Protein AF-A0A9J6H432-F1 (afdb_monomer_lite)

Structure (mmCIF, N/CA/C/O backbone):
data_AF-A0A9J6H432-F1
#
_entry.id   AF-A0A9J6H432-F1
#
loop_
_atom_site.group_PDB
_atom_site.id
_atom_site.type_symbol
_atom_site.label_atom_id
_atom_site.label_alt_id
_atom_site.label_comp_id
_atom_site.label_asym_id
_atom_site.label_entity_id
_atom_site.label_seq_id
_atom_site.pdbx_PDB_ins_code
_atom_site.Cartn_x
_atom_site.Cartn_y
_atom_site.Cartn_z
_atom_site.occupancy
_atom_site.B_iso_or_equiv
_atom_site.auth_seq_id
_atom_site.auth_comp_id
_atom_site.auth_asym_id
_atom_site.auth_atom_id
_atom_site.pdbx_PDB_model_num
ATOM 1 N N . MET A 1 1 ? 17.638 -3.014 11.301 1.00 55.56 1 MET A N 1
ATOM 2 C CA . MET A 1 1 ? 16.245 -2.962 10.791 1.00 55.56 1 MET A CA 1
ATOM 3 C C . MET A 1 1 ? 15.693 -4.377 10.661 1.00 55.56 1 MET A C 1
ATOM 5 O O . MET A 1 1 ? 16.432 -5.247 10.221 1.00 55.56 1 MET A O 1
ATOM 9 N N . ARG A 1 2 ? 14.435 -4.639 11.052 1.00 80.81 2 ARG A N 1
ATOM 10 C CA . ARG A 1 2 ? 13.800 -5.971 10.949 1.00 80.81 2 ARG A CA 1
ATOM 11 C C . ARG A 1 2 ? 12.818 -6.020 9.769 1.00 80.81 2 ARG A C 1
ATOM 13 O O . ARG A 1 2 ? 11.609 -6.010 9.973 1.00 80.81 2 ARG A O 1
ATOM 20 N N . VAL A 1 3 ? 13.340 -6.082 8.541 1.00 78.50 3 VAL A N 1
ATOM 21 C CA . VAL A 1 3 ? 12.532 -6.124 7.298 1.00 78.50 3 VAL A CA 1
ATOM 22 C C . VAL A 1 3 ? 11.534 -7.286 7.313 1.00 78.50 3 VAL A C 1
ATOM 24 O O . VAL A 1 3 ? 10.366 -7.103 6.991 1.00 78.50 3 VAL A O 1
ATOM 27 N N . LYS A 1 4 ? 11.950 -8.456 7.816 1.00 84.12 4 LYS A N 1
ATOM 28 C CA . LYS A 1 4 ? 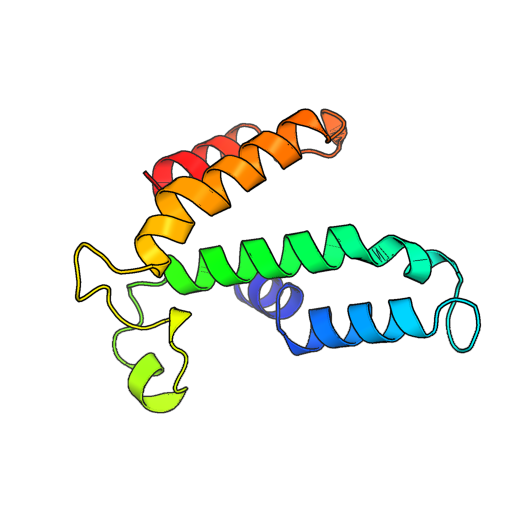11.082 -9.635 7.970 1.00 84.12 4 LYS A CA 1
ATOM 29 C C . LYS A 1 4 ? 9.810 -9.345 8.777 1.00 84.12 4 LYS A C 1
ATOM 31 O O . LYS A 1 4 ? 8.741 -9.817 8.410 1.00 84.12 4 LYS A O 1
ATOM 36 N N . THR A 1 5 ? 9.915 -8.561 9.851 1.00 87.25 5 THR A N 1
ATOM 37 C CA . THR A 1 5 ? 8.756 -8.193 10.676 1.00 87.25 5 THR A CA 1
ATOM 38 C C . THR A 1 5 ? 7.790 -7.299 9.903 1.00 87.25 5 THR A C 1
ATOM 40 O O . THR A 1 5 ? 6.587 -7.520 9.973 1.00 87.25 5 THR A O 1
ATOM 43 N N . ALA A 1 6 ? 8.302 -6.339 9.126 1.00 86.38 6 ALA A N 1
ATOM 44 C CA . ALA A 1 6 ? 7.465 -5.486 8.285 1.00 86.38 6 ALA A CA 1
ATOM 45 C C . ALA A 1 6 ? 6.737 -6.304 7.205 1.00 86.38 6 ALA A C 1
ATOM 47 O O . ALA A 1 6 ? 5.524 -6.193 7.071 1.00 86.38 6 ALA A O 1
ATOM 48 N N . VAL A 1 7 ? 7.442 -7.203 6.510 1.00 85.75 7 VAL A N 1
ATOM 49 C CA . VAL A 1 7 ? 6.837 -8.086 5.494 1.00 85.75 7 VAL A CA 1
ATOM 50 C C . VAL A 1 7 ? 5.722 -8.954 6.089 1.00 85.75 7 VAL A C 1
ATOM 52 O O . VAL A 1 7 ? 4.660 -9.096 5.490 1.00 85.75 7 VAL A O 1
ATOM 55 N N . GLN A 1 8 ? 5.928 -9.510 7.287 1.00 88.94 8 GLN A N 1
ATOM 56 C CA . GLN A 1 8 ? 4.900 -10.297 7.977 1.00 88.94 8 GLN A CA 1
ATOM 57 C C . GLN A 1 8 ? 3.695 -9.447 8.396 1.00 88.94 8 GLN A C 1
ATOM 59 O O . GLN A 1 8 ? 2.554 -9.900 8.274 1.00 88.94 8 GLN A O 1
ATOM 64 N N . LEU A 1 9 ? 3.933 -8.214 8.852 1.00 92.19 9 LEU A N 1
ATOM 65 C CA . LEU A 1 9 ? 2.870 -7.287 9.224 1.00 92.19 9 LEU A CA 1
ATOM 66 C C . LEU A 1 9 ? 1.960 -7.002 8.024 1.00 92.19 9 LEU A C 1
ATOM 68 O O . LEU A 1 9 ? 0.754 -7.175 8.136 1.00 92.19 9 LEU A O 1
ATOM 72 N N . PHE A 1 10 ? 2.534 -6.677 6.866 1.00 92.50 10 PHE A N 1
ATOM 73 C CA . PHE A 1 10 ? 1.798 -6.369 5.633 1.00 92.50 10 PHE A CA 1
ATOM 74 C C . PHE A 1 10 ? 1.321 -7.603 4.848 1.00 92.50 10 PHE A C 1
ATOM 76 O O . PHE A 1 10 ? 0.881 -7.479 3.708 1.00 92.50 10 PHE A O 1
ATOM 83 N N . SER A 1 11 ? 1.411 -8.807 5.417 1.00 91.88 11 SER A N 1
ATOM 84 C CA . SER A 1 11 ? 1.111 -10.042 4.689 1.00 91.88 11 SER A CA 1
ATOM 85 C C . SER A 1 11 ? -0.395 -10.244 4.420 1.00 91.88 11 SER A C 1
ATOM 87 O O . SER A 1 11 ? -1.233 -9.759 5.188 1.00 91.88 11 SER A O 1
ATOM 89 N N . PRO A 1 12 ? -0.767 -11.001 3.364 1.00 93.25 12 PRO A N 1
ATOM 90 C CA . PRO A 1 12 ? -2.168 -11.293 3.053 1.00 93.25 12 PRO A CA 1
ATOM 91 C C . PRO A 1 12 ? -2.958 -11.944 4.199 1.00 93.25 12 PRO A C 1
ATOM 93 O O . PRO A 1 12 ? -4.096 -11.538 4.420 1.00 93.25 12 PRO A O 1
ATOM 96 N N . PRO A 1 13 ? -2.402 -12.896 4.981 1.00 95.88 13 PRO A N 1
ATOM 97 C CA . PRO A 1 13 ? -3.111 -13.438 6.139 1.00 95.88 13 PRO A CA 1
ATOM 98 C C . PRO A 1 13 ? -3.470 -12.370 7.178 1.00 95.88 13 PRO A C 1
ATOM 100 O O . PRO A 1 13 ? -4.574 -12.395 7.718 1.00 95.88 13 PRO A O 1
ATOM 103 N N . THR A 1 14 ? -2.577 -11.407 7.431 1.00 94.88 14 THR A N 1
ATOM 104 C CA . THR A 1 14 ? -2.837 -10.318 8.382 1.00 94.88 14 THR A CA 1
ATOM 105 C C . THR A 1 14 ? -3.954 -9.406 7.882 1.00 94.88 14 THR A C 1
ATOM 107 O O . THR A 1 14 ? -4.893 -9.122 8.625 1.00 94.88 14 THR A O 1
ATOM 110 N N . THR A 1 15 ? -3.897 -8.967 6.620 1.00 95.81 15 THR A N 1
ATOM 111 C CA . THR A 1 15 ? -4.932 -8.086 6.054 1.00 95.81 15 THR A CA 1
ATOM 112 C C . THR A 1 15 ? -6.280 -8.797 5.931 1.00 95.81 15 THR A C 1
ATOM 114 O O . THR A 1 15 ? -7.307 -8.198 6.246 1.00 95.81 15 THR A O 1
ATOM 117 N N . ALA A 1 16 ? -6.294 -10.088 5.584 1.00 96.06 16 ALA A N 1
ATOM 118 C CA . ALA A 1 16 ? -7.504 -10.909 5.561 1.00 96.06 16 ALA A CA 1
ATOM 119 C C . ALA A 1 16 ? -8.126 -11.072 6.956 1.00 96.06 16 ALA A C 1
ATOM 121 O O . ALA A 1 16 ? -9.340 -10.937 7.104 1.00 96.06 16 ALA A O 1
ATOM 122 N N . ALA A 1 17 ? -7.310 -11.304 7.989 1.00 96.31 17 ALA A N 1
ATOM 123 C CA . ALA A 1 17 ? -7.790 -11.390 9.365 1.00 96.31 17 ALA A CA 1
ATOM 124 C C . ALA A 1 17 ? -8.418 -10.066 9.829 1.00 96.31 17 ALA A C 1
ATOM 126 O O . ALA A 1 17 ? -9.516 -10.070 10.379 1.00 96.31 17 ALA A O 1
ATOM 127 N N . LEU A 1 18 ? -7.774 -8.926 9.556 1.00 96.19 18 LEU A N 1
ATOM 128 C CA . LEU A 1 18 ? -8.323 -7.605 9.889 1.00 96.19 18 LEU A CA 1
ATOM 129 C C . LEU A 1 18 ? -9.624 -7.317 9.128 1.00 96.19 18 LEU A C 1
ATOM 131 O O . LEU A 1 18 ? -10.580 -6.812 9.715 1.00 96.19 18 LEU A O 1
ATOM 135 N N . GLN A 1 19 ? -9.694 -7.686 7.848 1.00 96.38 19 GLN A N 1
ATOM 136 C CA . GLN A 1 19 ? -10.907 -7.549 7.045 1.00 96.38 19 GLN A CA 1
ATOM 137 C C . GLN A 1 19 ? -12.051 -8.427 7.579 1.00 96.38 19 GLN A C 1
ATOM 139 O O . GLN A 1 19 ? -13.200 -7.985 7.625 1.00 96.38 19 GLN A O 1
ATOM 144 N N . TYR A 1 20 ? -11.747 -9.647 8.026 1.00 96.44 20 TYR A N 1
ATOM 145 C CA . TYR A 1 20 ? -12.720 -10.509 8.692 1.00 96.44 20 TYR A CA 1
ATOM 146 C C . TYR A 1 20 ? -13.209 -9.880 10.001 1.00 96.44 20 TYR A C 1
ATOM 148 O O . TYR A 1 20 ? -14.415 -9.754 10.200 1.00 96.44 20 TYR A O 1
ATOM 156 N N . LEU A 1 21 ? -12.303 -9.400 10.858 1.00 96.38 21 LEU A N 1
ATOM 157 C CA . LEU A 1 21 ? -12.671 -8.737 12.113 1.00 96.38 21 LEU A CA 1
ATOM 158 C C . LEU A 1 21 ? -13.522 -7.483 11.879 1.00 96.38 21 LEU A C 1
ATOM 160 O O . LEU A 1 21 ? -14.491 -7.269 12.597 1.00 96.38 21 LEU A O 1
ATOM 164 N N . LYS A 1 22 ? -13.253 -6.706 10.823 1.00 96.31 22 LYS A N 1
ATOM 165 C CA . LYS A 1 22 ? -14.132 -5.602 10.404 1.00 96.31 22 LYS A CA 1
ATOM 166 C C . LYS A 1 22 ? -15.570 -6.070 10.175 1.00 96.31 22 LYS A C 1
ATOM 168 O O . LYS A 1 22 ? -16.502 -5.422 10.635 1.00 96.31 22 LYS A O 1
ATOM 173 N N . SER A 1 23 ? -15.747 -7.195 9.477 1.00 95.19 23 SER A N 1
ATOM 174 C CA . SER A 1 23 ? -17.074 -7.762 9.187 1.00 95.19 23 SER A CA 1
ATOM 175 C C . SER A 1 23 ? -17.788 -8.318 10.424 1.00 95.19 23 SER A C 1
ATOM 177 O O . SER A 1 23 ? -19.007 -8.445 10.418 1.00 95.19 23 SER A O 1
ATOM 179 N N . GLN A 1 24 ? -17.033 -8.641 11.476 1.00 96.19 24 GLN A N 1
ATOM 180 C CA . GLN A 1 24 ? -17.544 -9.206 12.725 1.00 96.19 24 GLN A CA 1
ATOM 181 C C . GLN A 1 24 ? -17.581 -8.197 13.883 1.00 96.19 24 GLN A C 1
ATOM 183 O O . GLN A 1 24 ? -17.859 -8.578 15.026 1.00 96.19 24 GLN A O 1
ATOM 188 N N . ALA A 1 25 ? -17.295 -6.922 13.613 1.00 96.25 25 ALA A N 1
ATOM 189 C CA . ALA A 1 25 ? -17.257 -5.876 14.624 1.00 96.25 25 ALA A CA 1
ATOM 190 C C . ALA A 1 25 ? -18.633 -5.716 15.286 1.00 96.25 25 ALA A C 1
ATOM 192 O O . ALA A 1 25 ? -19.640 -5.513 14.613 1.00 96.25 25 ALA A O 1
ATOM 193 N N . GLY A 1 26 ? -18.679 -5.833 16.615 1.00 92.94 26 GLY A N 1
ATOM 194 C CA . GLY A 1 26 ? -19.925 -5.830 17.387 1.00 92.94 26 GLY A CA 1
ATOM 195 C C . GLY A 1 26 ? -20.647 -7.182 17.456 1.00 92.94 26 GLY A C 1
ATOM 196 O O . GLY A 1 26 ? -21.619 -7.299 18.196 1.00 92.94 26 GLY A O 1
ATOM 197 N N . HIS A 1 27 ? -20.168 -8.207 16.741 1.00 93.19 27 HIS A N 1
ATOM 198 C CA . HIS A 1 27 ? -20.678 -9.578 16.823 1.00 93.19 27 HIS A CA 1
ATOM 199 C C . HIS A 1 27 ? -19.741 -10.476 17.630 1.00 93.19 27 HIS A C 1
ATOM 201 O O . HIS A 1 27 ? -20.093 -10.928 18.717 1.00 93.19 27 HIS A O 1
ATOM 207 N N . THR A 1 28 ? -18.539 -10.729 17.104 1.00 91.81 28 THR A N 1
ATOM 208 C CA . THR A 1 28 ? -17.551 -11.629 17.727 1.00 91.81 28 THR A CA 1
ATOM 209 C C . THR A 1 28 ? -16.277 -10.909 18.153 1.00 91.81 28 THR A C 1
ATOM 211 O O . THR A 1 28 ? -15.399 -11.518 18.759 1.00 91.81 28 THR A O 1
ATOM 214 N N . CYS A 1 29 ? -16.144 -9.625 17.828 1.00 93.25 29 CYS A N 1
ATOM 215 C CA . CYS A 1 29 ? -15.033 -8.786 18.255 1.00 93.25 29 CYS A CA 1
ATOM 216 C C . CYS A 1 29 ? -15.505 -7.367 18.578 1.00 93.25 29 CYS A C 1
ATOM 218 O O . CYS A 1 29 ? -16.643 -6.988 18.292 1.00 93.25 29 CYS A O 1
ATOM 220 N N . GLY A 1 30 ? -14.620 -6.588 19.196 1.00 93.88 30 GLY A N 1
ATOM 221 C CA . GLY A 1 30 ? -14.913 -5.220 19.604 1.00 93.88 30 GLY A CA 1
ATOM 222 C C . GLY A 1 30 ? -15.277 -4.302 18.433 1.00 93.88 30 GLY A C 1
ATOM 223 O O . GLY A 1 30 ? -14.923 -4.552 17.274 1.00 93.88 30 GLY A O 1
ATOM 224 N N . LEU A 1 31 ? -16.020 -3.237 18.742 1.00 94.56 31 LEU A N 1
ATOM 225 C CA . LEU A 1 31 ? -16.469 -2.243 17.763 1.00 94.56 31 LEU A CA 1
ATOM 226 C C . LEU A 1 31 ? -15.302 -1.443 17.166 1.00 94.56 31 LEU A C 1
ATOM 228 O O . LEU A 1 31 ? -15.457 -0.844 16.105 1.00 94.56 31 LEU A O 1
ATOM 232 N N . GLU A 1 32 ? -14.124 -1.462 17.796 1.00 92.12 32 GLU A N 1
ATOM 233 C CA . GLU A 1 32 ? -12.929 -0.772 17.305 1.00 92.12 32 GLU A CA 1
ATOM 234 C C . GLU A 1 32 ? -12.504 -1.285 15.920 1.00 92.12 32 GLU A C 1
ATOM 236 O O . GLU A 1 32 ? -11.982 -0.523 15.104 1.00 92.12 32 GLU A O 1
ATOM 241 N N . PHE A 1 33 ? -12.786 -2.557 15.611 1.00 94.12 33 PHE A N 1
ATOM 242 C CA . PHE A 1 33 ? -12.478 -3.150 14.309 1.00 94.12 33 PHE A CA 1
ATOM 243 C C . PHE A 1 33 ? -13.361 -2.631 13.168 1.00 94.12 33 PHE A C 1
ATOM 245 O O . PHE A 1 33 ? -12.970 -2.768 12.009 1.00 94.12 33 PHE A O 1
ATOM 252 N N . ALA A 1 34 ? -14.497 -1.980 13.447 1.00 93.75 34 ALA A N 1
ATOM 253 C CA . ALA A 1 34 ? -15.366 -1.428 12.401 1.00 93.75 34 ALA A CA 1
ATOM 254 C C . ALA A 1 34 ? -14.626 -0.408 11.509 1.00 93.75 34 ALA A C 1
ATOM 256 O O . ALA A 1 34 ? -14.875 -0.319 10.304 1.00 93.75 34 ALA A O 1
ATOM 257 N N . ASN A 1 35 ? -13.650 0.300 12.087 1.00 93.19 35 ASN A N 1
ATOM 258 C CA . ASN A 1 35 ? -12.902 1.373 11.435 1.00 93.19 35 ASN A CA 1
ATOM 259 C C . ASN A 1 35 ? -11.536 0.939 10.883 1.00 93.19 35 ASN A C 1
ATOM 261 O O . ASN A 1 35 ? -10.755 1.783 10.459 1.00 93.19 35 ASN A O 1
ATOM 265 N N . VAL A 1 36 ? -11.223 -0.361 10.842 1.00 95.12 36 VAL A N 1
ATOM 266 C CA . VAL A 1 36 ? -9.908 -0.847 10.373 1.00 95.12 36 VAL A CA 1
ATOM 267 C C . VAL A 1 36 ? -9.733 -0.787 8.846 1.00 95.12 36 VAL A C 1
ATOM 269 O O . VAL A 1 36 ? -8.649 -1.050 8.336 1.00 95.12 36 VAL A O 1
ATOM 272 N N . GLY A 1 37 ? -10.786 -0.434 8.100 1.00 94.69 37 GLY A N 1
ATOM 273 C CA . GLY A 1 37 ? -10.788 -0.405 6.631 1.00 94.69 37 GLY A CA 1
ATOM 274 C C . GLY A 1 37 ? -9.619 0.374 6.010 1.00 94.69 37 GLY A C 1
ATOM 275 O O . GLY A 1 37 ? -8.865 -0.229 5.250 1.00 94.69 37 GLY A O 1
ATOM 276 N N . PRO A 1 38 ? -9.416 1.656 6.367 1.00 93.25 38 PRO A N 1
ATOM 277 C CA . PRO A 1 38 ? -8.298 2.447 5.847 1.00 93.25 38 PRO A CA 1
ATOM 278 C C . PRO A 1 38 ? -6.924 1.836 6.160 1.00 93.25 38 PRO A C 1
ATOM 280 O O . PRO A 1 38 ? -6.016 1.883 5.336 1.00 93.25 38 PRO A O 1
ATOM 283 N N . THR A 1 39 ? -6.770 1.198 7.327 1.00 94.25 39 THR A N 1
ATOM 284 C CA . THR A 1 39 ? -5.535 0.487 7.687 1.00 94.25 39 THR A CA 1
ATOM 285 C C . THR A 1 39 ? -5.297 -0.708 6.771 1.00 94.25 39 THR A C 1
ATOM 287 O O . THR A 1 39 ? -4.181 -0.902 6.299 1.00 94.25 39 THR A O 1
ATOM 290 N N . VAL A 1 40 ? -6.335 -1.504 6.496 1.00 96.12 40 VAL A N 1
ATOM 291 C CA . VAL A 1 40 ? -6.243 -2.651 5.578 1.00 96.12 40 VAL A CA 1
ATOM 292 C C . VAL A 1 40 ? -5.853 -2.188 4.176 1.00 96.12 40 VAL A C 1
ATOM 294 O O . VAL A 1 40 ? -4.957 -2.780 3.5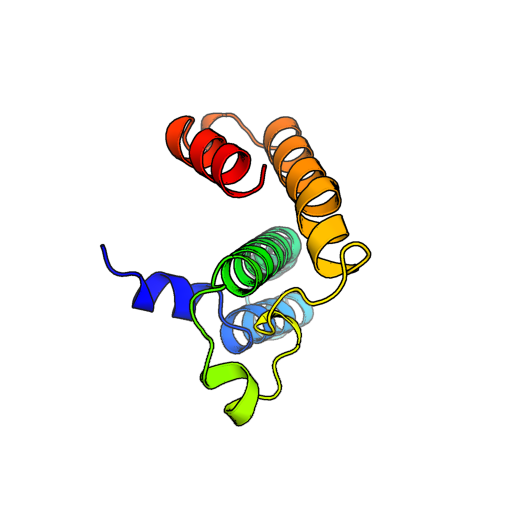77 1.00 96.12 40 VAL A O 1
ATOM 297 N N . GLU A 1 41 ? -6.468 -1.114 3.685 1.00 95.75 41 GLU A N 1
ATOM 298 C CA . GLU A 1 41 ? -6.149 -0.527 2.383 1.00 95.75 41 GLU A CA 1
ATOM 299 C C . GLU A 1 41 ? -4.692 -0.056 2.317 1.00 95.75 41 GLU A C 1
ATOM 301 O O . GLU A 1 41 ? -3.952 -0.479 1.429 1.00 95.75 41 GLU A O 1
ATOM 306 N N . PHE A 1 42 ? -4.235 0.721 3.305 1.00 95.44 42 PHE A N 1
ATOM 307 C CA . PHE A 1 42 ? -2.833 1.139 3.401 1.00 95.44 42 PHE A CA 1
ATOM 308 C C . PHE A 1 42 ? -1.883 -0.060 3.375 1.00 95.44 42 PHE A C 1
ATOM 310 O O . PHE A 1 42 ? -0.895 -0.071 2.639 1.00 95.44 42 PHE A O 1
ATOM 317 N N . MET A 1 43 ? -2.197 -1.108 4.140 1.00 96.06 43 MET A N 1
ATOM 318 C CA . MET A 1 43 ? -1.372 -2.308 4.187 1.00 96.06 43 MET A CA 1
ATOM 319 C C . MET A 1 43 ? -1.298 -3.026 2.835 1.00 96.06 43 MET A C 1
ATOM 321 O O . MET A 1 43 ? -0.231 -3.510 2.461 1.00 96.06 43 MET A O 1
ATOM 325 N N . GLN A 1 44 ? -2.408 -3.088 2.099 1.00 95.44 44 GLN A N 1
ATOM 326 C CA . GLN A 1 44 ? -2.468 -3.703 0.774 1.00 95.44 44 GLN A CA 1
ATOM 327 C C . GLN A 1 44 ? -1.700 -2.885 -0.271 1.00 95.44 44 GLN A C 1
ATOM 329 O O . GLN A 1 44 ? -0.915 -3.466 -1.022 1.00 95.44 44 GLN A O 1
ATOM 334 N N . ILE A 1 45 ? -1.864 -1.557 -0.282 1.00 95.81 45 ILE A N 1
ATOM 335 C CA . ILE A 1 45 ? -1.141 -0.660 -1.194 1.00 95.81 45 ILE A CA 1
ATOM 336 C C . ILE A 1 45 ? 0.370 -0.751 -0.958 1.00 95.81 45 ILE A C 1
ATOM 338 O O . ILE A 1 45 ? 1.127 -0.972 -1.903 1.00 95.81 45 ILE A O 1
ATOM 342 N N . MET A 1 46 ? 0.814 -0.660 0.299 1.00 94.62 46 MET A N 1
ATOM 343 C CA . MET A 1 46 ? 2.238 -0.743 0.636 1.00 94.62 46 MET A CA 1
ATOM 344 C C . MET A 1 46 ? 2.833 -2.118 0.328 1.00 94.62 46 MET A C 1
ATOM 346 O O . MET A 1 46 ? 3.967 -2.199 -0.144 1.00 94.62 46 MET A O 1
ATOM 350 N N . ARG A 1 47 ? 2.078 -3.205 0.553 1.00 92.75 47 ARG A N 1
ATOM 351 C CA . ARG A 1 47 ? 2.501 -4.557 0.164 1.00 92.75 47 ARG A CA 1
ATOM 352 C C . ARG A 1 47 ? 2.700 -4.653 -1.347 1.00 92.75 47 ARG A C 1
ATOM 354 O O . ARG A 1 47 ? 3.733 -5.162 -1.772 1.00 92.75 47 ARG A O 1
ATOM 361 N N . LYS A 1 48 ? 1.724 -4.191 -2.135 1.00 92.62 48 LYS A N 1
ATOM 362 C CA . LYS A 1 48 ? 1.791 -4.230 -3.600 1.00 92.62 48 LYS A CA 1
ATOM 363 C C . LYS A 1 48 ? 2.980 -3.424 -4.110 1.00 92.62 48 LYS A C 1
ATOM 365 O O . LYS A 1 48 ? 3.764 -3.943 -4.894 1.00 92.62 48 LYS A O 1
ATOM 370 N N . TRP A 1 49 ? 3.167 -2.205 -3.603 1.00 93.50 49 TRP A N 1
ATOM 371 C CA . TRP A 1 49 ? 4.345 -1.395 -3.916 1.00 93.50 49 TRP A CA 1
ATOM 372 C C . TRP A 1 49 ? 5.645 -2.147 -3.605 1.00 93.50 49 TRP A C 1
ATOM 374 O O . TRP A 1 49 ? 6.499 -2.273 -4.474 1.00 93.50 49 TRP A O 1
ATOM 384 N N . PHE A 1 50 ? 5.767 -2.734 -2.410 1.00 89.88 50 PHE A N 1
ATOM 385 C CA . PHE A 1 50 ? 6.961 -3.492 -2.030 1.00 89.88 50 PHE A CA 1
ATOM 386 C C . PHE A 1 50 ? 7.219 -4.691 -2.956 1.00 89.88 50 PHE A C 1
ATOM 388 O O . PHE A 1 50 ? 8.361 -4.926 -3.338 1.00 89.88 50 PHE A O 1
ATOM 395 N N . ALA A 1 51 ? 6.172 -5.427 -3.342 1.00 87.56 51 ALA A N 1
ATOM 396 C CA . ALA A 1 51 ? 6.283 -6.571 -4.246 1.00 87.56 51 ALA A CA 1
ATOM 397 C C . ALA A 1 51 ? 6.708 -6.164 -5.667 1.00 87.56 51 ALA A C 1
ATOM 399 O O . ALA A 1 51 ? 7.549 -6.833 -6.258 1.00 87.56 51 ALA A O 1
ATOM 400 N N . LEU A 1 52 ? 6.167 -5.059 -6.192 1.00 89.38 52 LEU A N 1
ATOM 401 C CA . LEU A 1 52 ? 6.527 -4.536 -7.514 1.00 89.38 52 LEU A CA 1
ATOM 402 C C . LEU A 1 52 ? 7.948 -3.953 -7.550 1.00 89.38 52 LEU A C 1
ATOM 404 O O . LEU A 1 52 ? 8.634 -4.062 -8.564 1.00 89.38 52 LEU A O 1
ATOM 408 N N . MET A 1 53 ? 8.392 -3.341 -6.448 1.00 86.94 53 MET A N 1
ATOM 409 C CA . MET A 1 53 ? 9.735 -2.766 -6.324 1.00 86.94 53 MET A CA 1
ATOM 410 C C . MET A 1 53 ? 10.825 -3.819 -6.077 1.00 86.94 53 MET A C 1
ATOM 412 O O . MET A 1 53 ? 12.001 -3.547 -6.326 1.00 86.94 53 MET A O 1
ATOM 416 N N . ASP A 1 54 ? 10.470 -5.027 -5.624 1.00 80.56 54 ASP A N 1
ATOM 417 C CA . ASP A 1 54 ? 11.409 -6.142 -5.441 1.00 80.56 54 ASP A CA 1
ATOM 418 C C . ASP A 1 54 ? 11.756 -6.840 -6.773 1.00 80.56 54 ASP A C 1
ATOM 420 O O . ASP A 1 54 ? 11.577 -8.042 -6.970 1.00 80.56 54 ASP A O 1
ATOM 424 N N . VAL A 1 55 ? 12.312 -6.068 -7.711 1.00 67.81 55 VAL A N 1
ATOM 425 C CA . VAL A 1 55 ? 12.757 -6.540 -9.036 1.00 67.81 55 VAL A CA 1
ATOM 426 C C . VAL A 1 55 ? 13.976 -7.470 -8.978 1.00 67.81 55 VAL A C 1
ATOM 428 O O . VAL A 1 55 ? 14.346 -8.078 -9.984 1.00 67.81 55 VAL A O 1
ATOM 431 N N . SER A 1 56 ? 14.607 -7.591 -7.803 1.00 59.38 56 SER A N 1
ATOM 432 C CA . SER A 1 56 ? 15.762 -8.463 -7.557 1.00 59.38 56 SER A CA 1
ATOM 433 C C . SER A 1 56 ? 15.392 -9.949 -7.536 1.00 59.38 56 SER A C 1
ATOM 435 O O . SER A 1 56 ? 16.255 -10.827 -7.622 1.00 59.38 56 SER A O 1
ATOM 437 N N . ASN A 1 57 ? 14.094 -10.235 -7.470 1.00 61.41 57 ASN A N 1
ATOM 438 C CA . ASN A 1 57 ? 13.564 -11.557 -7.245 1.00 61.41 57 ASN A CA 1
ATOM 439 C C . ASN A 1 57 ? 13.364 -12.375 -8.532 1.00 61.41 57 ASN A C 1
ATOM 441 O O . ASN A 1 57 ? 12.261 -12.787 -8.892 1.00 61.41 57 ASN A O 1
ATOM 445 N N . THR A 1 58 ? 14.465 -12.635 -9.234 1.00 56.50 58 THR A N 1
ATOM 446 C CA . THR A 1 58 ? 14.475 -13.322 -10.539 1.00 56.50 58 THR A CA 1
ATOM 447 C C . THR A 1 58 ? 14.035 -14.791 -10.471 1.00 56.50 58 THR A C 1
ATOM 449 O O . THR A 1 58 ? 13.600 -15.357 -11.472 1.00 56.50 58 THR A O 1
ATOM 452 N N . ALA A 1 59 ? 14.132 -15.431 -9.300 1.00 54.78 59 ALA A N 1
ATOM 453 C CA . ALA A 1 59 ? 13.897 -16.868 -9.141 1.00 54.78 59 ALA A CA 1
ATOM 454 C C . ALA A 1 59 ? 12.539 -17.222 -8.507 1.00 54.78 59 ALA A C 1
ATOM 456 O O . ALA A 1 59 ? 12.034 -18.326 -8.723 1.00 54.78 59 ALA A O 1
ATOM 457 N N . GLN A 1 60 ? 11.927 -16.335 -7.716 1.00 55.22 60 GLN A N 1
ATOM 458 C CA . GLN A 1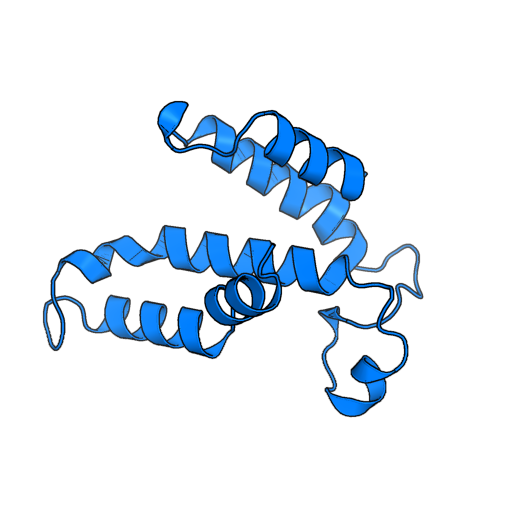 60 ? 10.759 -16.697 -6.903 1.00 55.22 60 GLN A CA 1
ATOM 459 C C . GLN A 1 60 ? 9.435 -16.584 -7.677 1.00 55.22 60 GLN A C 1
ATOM 461 O O . GLN A 1 60 ? 8.533 -17.374 -7.404 1.00 55.22 60 GLN A O 1
ATOM 466 N N . TYR A 1 61 ? 9.323 -15.751 -8.723 1.00 54.78 61 TYR A N 1
ATOM 467 C CA . TYR A 1 61 ? 8.164 -15.791 -9.639 1.00 54.78 61 TYR A CA 1
ATOM 468 C C . TYR A 1 61 ? 7.914 -17.212 -10.188 1.00 54.78 61 TYR A C 1
ATOM 470 O O . TYR A 1 61 ? 6.773 -17.677 -10.198 1.00 54.78 61 TYR A O 1
ATOM 478 N N . HIS A 1 62 ? 8.982 -17.944 -10.538 1.00 53.88 62 HIS A N 1
ATOM 479 C CA . HIS A 1 62 ? 8.889 -19.328 -11.020 1.00 53.88 62 HIS A CA 1
ATOM 480 C C . HIS A 1 62 ? 8.295 -20.305 -9.991 1.00 53.88 62 HIS A C 1
ATOM 482 O O . HIS A 1 62 ? 7.747 -21.332 -10.381 1.00 53.88 62 HIS A O 1
ATOM 488 N N . HIS A 1 63 ? 8.392 -19.996 -8.695 1.00 58.69 63 HIS A N 1
ATOM 489 C CA . HIS A 1 63 ? 7.976 -20.884 -7.606 1.00 58.69 63 HIS A CA 1
ATOM 490 C C . HIS A 1 63 ? 6.637 -20.481 -6.971 1.00 58.69 63 HIS A C 1
ATOM 492 O O . HIS A 1 63 ? 5.912 -21.346 -6.487 1.00 58.69 63 HIS A O 1
ATOM 498 N N . THR A 1 64 ? 6.303 -19.187 -6.959 1.00 62.16 64 THR A N 1
ATOM 499 C CA . THR A 1 64 ? 5.134 -18.651 -6.232 1.00 62.16 64 THR A CA 1
ATOM 500 C C . THR A 1 64 ? 3.972 -18.210 -7.122 1.00 62.16 64 THR A C 1
ATOM 502 O O . THR A 1 64 ? 2.915 -17.898 -6.583 1.00 62.16 64 THR A O 1
ATOM 505 N N . ASN A 1 65 ? 4.131 -18.213 -8.456 1.00 66.19 65 ASN A N 1
ATOM 506 C CA . ASN A 1 65 ? 3.117 -17.755 -9.422 1.00 66.19 65 ASN A CA 1
ATOM 507 C C . ASN A 1 65 ? 2.496 -16.392 -9.041 1.00 66.19 65 ASN A C 1
ATOM 509 O O . ASN A 1 65 ? 1.297 -16.174 -9.206 1.00 66.19 65 ASN A O 1
ATOM 513 N N . ASP A 1 66 ? 3.311 -15.495 -8.479 1.00 72.12 66 ASP A N 1
ATOM 514 C CA . ASP A 1 66 ? 2.887 -14.161 -8.064 1.00 72.12 66 ASP A CA 1
ATOM 515 C C . ASP A 1 66 ? 3.143 -13.173 -9.215 1.00 72.12 66 ASP A C 1
ATOM 517 O O . ASP A 1 66 ? 4.310 -12.871 -9.504 1.00 72.12 66 ASP A O 1
ATOM 521 N N . PRO A 1 67 ? 2.093 -12.678 -9.898 1.00 76.06 67 PRO A N 1
ATOM 522 C CA . PRO A 1 67 ? 2.244 -11.776 -11.033 1.00 76.06 67 PRO A CA 1
ATOM 523 C C . PRO A 1 67 ? 2.842 -10.420 -10.639 1.00 76.06 67 PRO A C 1
ATOM 525 O O . PRO A 1 67 ? 3.420 -9.757 -11.495 1.00 76.06 67 PRO A O 1
ATOM 528 N N . GLU A 1 68 ? 2.760 -10.004 -9.371 1.00 78.81 68 GLU A N 1
ATOM 529 C CA . GLU A 1 68 ? 3.356 -8.743 -8.911 1.00 78.81 68 GLU A CA 1
ATOM 530 C C . GLU A 1 68 ? 4.892 -8.840 -8.898 1.00 78.81 68 GLU A C 1
ATOM 532 O O . GLU A 1 68 ? 5.574 -7.902 -9.286 1.00 78.81 68 GLU A O 1
ATOM 537 N N . SER A 1 69 ? 5.446 -10.017 -8.598 1.00 73.19 69 SER A N 1
ATOM 538 C CA . SER A 1 69 ? 6.901 -10.246 -8.518 1.00 73.19 69 SER A CA 1
ATOM 539 C C . SER A 1 69 ? 7.613 -10.472 -9.863 1.00 73.19 69 SER A C 1
ATOM 541 O O . SER A 1 69 ? 8.833 -10.627 -9.912 1.00 73.19 69 SER A O 1
ATOM 543 N N . ARG A 1 70 ? 6.871 -10.555 -10.975 1.00 76.00 70 ARG A N 1
ATOM 544 C CA . ARG A 1 70 ? 7.444 -10.845 -12.299 1.00 76.00 70 ARG A CA 1
ATOM 545 C C . ARG A 1 70 ? 8.244 -9.646 -12.824 1.00 76.00 70 ARG A C 1
ATOM 547 O O . ARG A 1 70 ? 7.855 -8.501 -12.624 1.00 76.00 70 ARG A O 1
ATOM 554 N N . HIS A 1 71 ? 9.290 -9.884 -13.611 1.00 78.19 71 HIS A N 1
ATOM 555 C CA . HIS A 1 71 ? 9.957 -8.806 -14.347 1.00 78.19 71 HIS A CA 1
ATOM 556 C C . HIS A 1 71 ? 8.992 -8.002 -15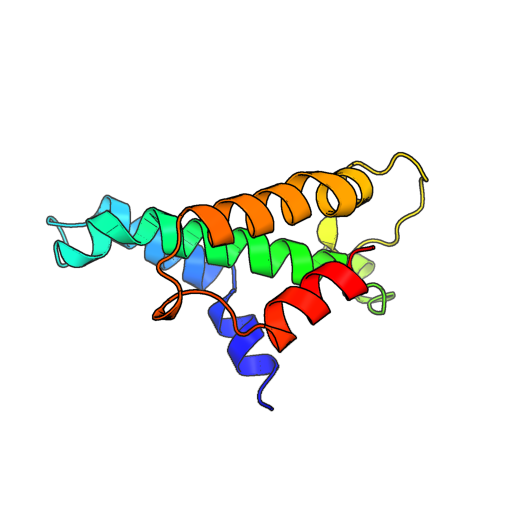.227 1.00 78.19 71 HIS A C 1
ATOM 558 O O . HIS A 1 71 ? 8.068 -8.558 -15.830 1.00 78.19 71 HIS A O 1
ATOM 564 N N . PHE A 1 72 ? 9.232 -6.697 -15.322 1.00 83.75 72 PHE A N 1
ATOM 565 C CA . PHE A 1 72 ? 8.609 -5.854 -16.334 1.00 83.75 72 PHE A CA 1
ATOM 566 C C . PHE A 1 72 ? 9.205 -6.227 -17.690 1.00 83.75 72 PHE A C 1
ATOM 568 O O . PHE A 1 72 ? 10.400 -6.059 -17.927 1.00 83.75 72 PHE A O 1
ATOM 575 N N . THR A 1 73 ? 8.386 -6.815 -18.555 1.00 82.00 73 THR A N 1
ATOM 576 C CA . THR A 1 73 ? 8.806 -7.251 -19.898 1.00 82.00 73 THR A CA 1
ATOM 577 C C . THR A 1 73 ? 8.186 -6.408 -21.004 1.00 82.00 73 THR A C 1
ATOM 579 O O . THR A 1 73 ? 8.530 -6.591 -22.166 1.00 82.00 73 THR A O 1
ATOM 582 N N . ASP A 1 74 ? 7.253 -5.528 -20.648 1.00 84.06 74 ASP A N 1
ATOM 583 C CA . ASP A 1 74 ? 6.472 -4.706 -21.563 1.00 84.06 74 ASP A CA 1
ATOM 584 C C . ASP A 1 74 ? 6.506 -3.249 -21.065 1.00 84.06 74 ASP A C 1
ATOM 586 O O . ASP A 1 74 ? 6.227 -3.019 -19.886 1.00 84.06 74 ASP A O 1
ATOM 590 N N . PRO A 1 75 ? 6.856 -2.259 -21.906 1.00 83.06 75 PRO A N 1
ATOM 591 C CA . PRO A 1 75 ? 6.744 -0.846 -21.539 1.00 83.06 75 PRO A CA 1
ATOM 592 C C . PRO A 1 75 ? 5.304 -0.395 -21.238 1.00 83.06 75 PRO A C 1
ATOM 594 O O . PRO A 1 75 ? 5.121 0.652 -20.626 1.00 83.06 75 PRO A O 1
ATOM 597 N N . TYR A 1 76 ? 4.290 -1.164 -21.641 1.00 87.06 76 TYR A N 1
ATOM 598 C CA . TYR A 1 76 ? 2.875 -0.906 -21.358 1.00 87.06 76 TYR A CA 1
ATOM 599 C C . TYR A 1 76 ? 2.317 -1.784 -20.228 1.00 87.06 76 TYR A C 1
ATOM 601 O O . TYR A 1 76 ? 1.105 -1.966 -20.121 1.00 87.06 76 TYR A O 1
ATOM 609 N N . ASP A 1 77 ? 3.185 -2.355 -19.389 1.00 88.25 77 ASP A N 1
ATOM 610 C CA . ASP A 1 77 ? 2.768 -3.177 -18.256 1.00 88.25 77 ASP A CA 1
ATOM 611 C C . ASP A 1 77 ? 1.909 -2.359 -17.276 1.00 88.25 77 ASP A C 1
ATOM 613 O O . ASP A 1 77 ? 2.353 -1.357 -16.713 1.00 88.25 77 ASP A O 1
ATOM 617 N N . GLU A 1 78 ? 0.678 -2.808 -17.023 1.00 90.38 78 GLU A N 1
ATOM 618 C CA . GLU A 1 78 ? -0.260 -2.138 -16.111 1.00 90.38 78 GLU A CA 1
ATOM 619 C C . GLU A 1 78 ? 0.321 -1.944 -14.703 1.00 90.38 78 GLU A C 1
ATOM 621 O O . GLU A 1 78 ? -0.063 -1.020 -13.984 1.00 90.38 78 GLU A O 1
ATOM 626 N N . ARG A 1 79 ? 1.266 -2.798 -14.291 1.00 90.94 79 ARG A N 1
ATOM 627 C CA . ARG A 1 79 ? 1.956 -2.685 -13.002 1.00 90.94 79 ARG A CA 1
ATOM 628 C C . ARG A 1 79 ? 2.880 -1.469 -12.958 1.00 90.94 79 ARG A C 1
ATOM 630 O O . ARG A 1 79 ? 2.977 -0.838 -11.907 1.00 90.94 79 ARG A O 1
ATOM 637 N N . LEU A 1 80 ? 3.505 -1.120 -14.084 1.00 90.00 80 LEU A N 1
ATOM 638 C CA . LEU A 1 80 ? 4.301 0.099 -14.216 1.00 90.00 80 LEU A CA 1
ATOM 639 C C . LEU A 1 80 ? 3.387 1.326 -14.154 1.00 90.00 80 LEU A C 1
ATOM 641 O O . LEU A 1 80 ? 3.608 2.216 -13.338 1.00 90.00 80 LEU A O 1
ATOM 645 N N . THR A 1 81 ? 2.278 1.312 -14.902 1.00 91.62 81 THR A N 1
ATOM 646 C CA . THR A 1 81 ? 1.265 2.378 -14.821 1.00 91.62 81 THR A CA 1
ATOM 647 C C . THR A 1 81 ? 0.725 2.535 -13.399 1.00 91.62 81 THR A C 1
ATOM 649 O O . THR A 1 81 ? 0.539 3.656 -12.924 1.00 91.62 81 THR A O 1
ATOM 652 N N . TRP A 1 82 ? 0.495 1.433 -12.681 1.00 94.88 82 TRP A N 1
ATOM 653 C CA . TRP A 1 82 ? 0.047 1.473 -11.291 1.00 94.88 82 TRP A CA 1
ATOM 654 C C . TRP A 1 82 ? 1.062 2.172 -10.376 1.00 94.88 82 TRP A C 1
ATOM 656 O O . TRP A 1 82 ? 0.647 2.980 -9.545 1.00 94.88 82 TRP A O 1
ATOM 666 N N . LEU A 1 83 ? 2.364 1.912 -10.539 1.00 93.62 83 LEU A N 1
ATOM 667 C CA . LEU A 1 83 ? 3.425 2.588 -9.783 1.00 93.62 83 LEU A CA 1
ATOM 668 C C . LEU A 1 83 ? 3.473 4.088 -10.095 1.00 93.62 83 LEU A C 1
ATOM 670 O O . LEU A 1 83 ? 3.403 4.908 -9.182 1.00 93.62 83 LEU A O 1
ATOM 674 N N . GLU A 1 84 ? 3.524 4.444 -11.377 1.00 91.62 84 GLU A N 1
ATOM 675 C CA . GLU A 1 84 ? 3.723 5.824 -11.838 1.00 91.62 84 GLU A CA 1
ATOM 676 C C . GLU A 1 84 ? 2.500 6.724 -11.623 1.00 91.62 84 GLU A C 1
ATOM 678 O O . GLU A 1 84 ? 2.626 7.945 -11.557 1.00 91.62 84 GLU A O 1
ATOM 683 N N . THR A 1 85 ? 1.300 6.146 -11.516 1.00 92.94 85 THR A N 1
ATOM 684 C CA . THR A 1 85 ? 0.060 6.926 -11.396 1.00 92.94 85 THR A CA 1
ATOM 685 C C . THR A 1 85 ? -0.707 6.600 -10.126 1.00 92.94 85 THR A C 1
ATOM 687 O O . THR A 1 85 ? -0.911 7.466 -9.278 1.00 92.94 85 THR A O 1
ATOM 690 N N . THR A 1 86 ? -1.136 5.350 -9.961 1.00 95.38 86 THR A N 1
ATOM 691 C CA . THR A 1 86 ? -2.079 4.971 -8.904 1.00 95.38 86 THR A CA 1
ATOM 692 C C . THR A 1 86 ? -1.437 5.098 -7.528 1.00 95.38 86 THR A C 1
ATOM 694 O O . THR A 1 86 ? -2.033 5.683 -6.626 1.00 95.38 86 THR A O 1
ATOM 697 N N . PHE A 1 87 ? -0.208 4.606 -7.371 1.00 96.44 87 PHE A N 1
ATOM 698 C CA . PHE A 1 87 ? 0.523 4.684 -6.113 1.00 96.44 87 PHE A CA 1
ATOM 699 C C . PHE A 1 87 ? 0.905 6.125 -5.753 1.00 96.44 87 PHE A C 1
ATOM 701 O O . PHE A 1 87 ? 0.674 6.552 -4.623 1.00 96.44 87 PHE A O 1
ATOM 708 N N . LEU A 1 88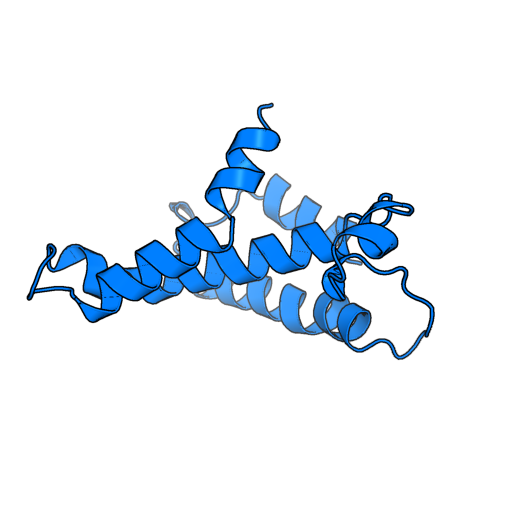 ? 1.424 6.909 -6.705 1.00 95.50 88 LEU A N 1
ATOM 709 C CA . LEU A 1 88 ? 1.774 8.310 -6.443 1.00 95.50 88 LEU A CA 1
ATOM 710 C C . LEU A 1 88 ? 0.543 9.157 -6.087 1.00 95.50 88 LEU A C 1
ATOM 712 O O . LEU A 1 88 ? 0.594 9.949 -5.143 1.00 95.50 88 LEU A O 1
ATOM 716 N N . ASN A 1 89 ? -0.586 8.940 -6.770 1.00 95.94 89 ASN A N 1
ATOM 717 C CA . ASN A 1 89 ? -1.854 9.579 -6.417 1.00 95.94 89 ASN A CA 1
ATOM 718 C C . ASN A 1 89 ? -2.314 9.169 -5.016 1.00 95.94 89 ASN A C 1
ATOM 720 O O . ASN A 1 89 ? -2.722 10.029 -4.240 1.00 95.94 89 ASN A O 1
ATOM 724 N N . TYR A 1 90 ? -2.183 7.888 -4.660 1.00 96.25 90 TYR A N 1
ATOM 725 C CA . TYR A 1 90 ? -2.499 7.406 -3.319 1.00 96.25 90 TYR A CA 1
ATOM 726 C C . TYR A 1 90 ? -1.663 8.101 -2.236 1.00 96.25 90 TYR A C 1
ATOM 728 O O . TYR A 1 90 ? -2.223 8.568 -1.249 1.00 96.25 90 TYR A O 1
ATOM 736 N N . ILE A 1 91 ? -0.342 8.227 -2.414 1.00 96.12 91 ILE A N 1
ATOM 737 C CA . ILE A 1 91 ? 0.528 8.925 -1.450 1.00 96.12 91 ILE A CA 1
ATOM 738 C C . ILE A 1 91 ? 0.135 10.405 -1.321 1.00 96.12 91 ILE A C 1
ATOM 740 O O . ILE A 1 91 ? 0.097 10.940 -0.210 1.00 96.12 91 ILE A O 1
ATOM 744 N N . SER A 1 92 ? -0.217 11.053 -2.434 1.00 95.00 92 SER A N 1
ATOM 745 C CA . SER A 1 92 ? -0.695 12.440 -2.446 1.00 95.00 92 SER A CA 1
ATOM 746 C C . SER A 1 92 ? -2.011 12.607 -1.674 1.00 95.00 92 SER A C 1
ATOM 748 O O . SER A 1 92 ? -2.113 13.476 -0.804 1.00 95.00 92 SER A O 1
ATOM 750 N N . SER A 1 93 ? -2.991 11.731 -1.919 1.00 95.56 93 SER A N 1
ATOM 751 C CA . SER A 1 93 ? -4.256 11.700 -1.176 1.00 95.56 93 SER A CA 1
ATOM 752 C C . SER A 1 93 ? -4.032 11.413 0.306 1.00 95.56 93 SER A C 1
ATOM 754 O O . SER A 1 93 ? -4.531 12.144 1.158 1.00 95.56 93 SER A O 1
ATOM 756 N N . LEU A 1 94 ? -3.197 10.420 0.630 1.00 95.00 94 LEU A N 1
ATOM 757 C CA . LEU A 1 94 ? -2.854 10.073 2.006 1.00 95.00 94 LEU A CA 1
ATOM 758 C C . LEU A 1 94 ? -2.264 11.274 2.750 1.00 95.00 94 LEU A C 1
ATOM 760 O O . LEU A 1 94 ? -2.620 11.514 3.902 1.00 95.00 94 LEU A O 1
ATOM 764 N N . LYS A 1 95 ? -1.395 12.056 2.102 1.00 94.75 95 LYS A N 1
ATOM 765 C CA . LYS A 1 95 ? -0.841 13.291 2.667 1.00 94.75 95 LYS A CA 1
ATOM 766 C C . LYS A 1 95 ? -1.897 14.371 2.875 1.00 94.75 95 LYS A C 1
ATOM 768 O O . LYS A 1 95 ? -1.865 15.042 3.903 1.00 94.75 95 LYS A O 1
ATOM 773 N N . ALA A 1 96 ? -2.793 14.558 1.908 1.00 95.00 96 ALA A N 1
ATOM 774 C CA . ALA A 1 96 ? -3.847 15.567 1.980 1.00 95.00 96 ALA A CA 1
ATOM 775 C C . ALA A 1 96 ? -4.879 15.261 3.080 1.00 95.00 96 ALA A C 1
ATOM 777 O O . ALA A 1 96 ? -5.390 16.179 3.718 1.00 95.00 96 ALA A O 1
ATOM 778 N N . GLU A 1 97 ? -5.164 13.980 3.315 1.00 93.50 97 GLU A N 1
ATOM 779 C CA . GLU A 1 97 ? -6.184 13.520 4.265 1.00 93.50 97 GLU A CA 1
ATOM 780 C C . GLU A 1 97 ? -5.623 13.246 5.671 1.00 93.50 97 GLU A C 1
ATOM 782 O O . GLU A 1 97 ? -6.364 13.230 6.657 1.00 93.50 97 GLU A O 1
ATOM 787 N N . SER A 1 98 ? -4.307 13.053 5.796 1.00 92.00 98 SER A N 1
ATOM 788 C CA . SER A 1 98 ? -3.658 12.804 7.082 1.00 92.00 98 SER A CA 1
ATOM 789 C C . SER A 1 98 ? -3.431 14.083 7.881 1.00 92.00 98 SER A C 1
ATOM 791 O O . SER A 1 98 ? -2.993 15.117 7.380 1.00 92.00 98 SER A O 1
ATOM 793 N N . LEU A 1 99 ? -3.585 13.976 9.200 1.00 92.12 99 LEU A N 1
ATOM 794 C CA . LEU A 1 99 ? -2.988 14.951 10.109 1.00 92.12 99 LEU A CA 1
ATOM 795 C C . LEU A 1 99 ? -1.462 14.869 9.998 1.00 92.12 99 LEU A C 1
ATOM 797 O O . LEU A 1 99 ? -0.911 13.771 10.022 1.00 92.12 99 LEU A O 1
ATOM 801 N N . ALA A 1 100 ? -0.768 16.010 10.000 1.00 85.88 100 ALA A N 1
ATOM 802 C CA . ALA A 1 100 ? 0.691 16.065 9.834 1.00 85.88 100 ALA A CA 1
ATOM 803 C C . ALA A 1 100 ? 1.474 15.148 10.801 1.00 85.88 100 ALA A C 1
ATOM 805 O O . ALA A 1 100 ? 2.504 14.598 10.433 1.00 85.88 100 ALA A O 1
ATOM 806 N N . LYS A 1 101 ? 0.967 14.943 12.025 1.00 88.88 101 LYS A N 1
ATOM 807 C CA . LYS A 1 101 ? 1.569 14.057 13.042 1.00 88.88 101 LYS A CA 1
ATOM 808 C C . LYS A 1 101 ? 1.336 12.554 12.817 1.00 88.88 101 LYS A C 1
ATOM 810 O O . LYS A 1 101 ? 2.002 11.745 13.450 1.00 88.88 101 LYS A O 1
ATOM 815 N N . ASN A 1 102 ? 0.364 12.201 11.979 1.00 87.44 102 ASN A N 1
ATOM 816 C CA . ASN A 1 102 ? -0.035 10.826 11.674 1.00 87.44 102 ASN A CA 1
ATOM 817 C C . ASN A 1 102 ? 0.386 10.408 10.255 1.00 87.44 102 ASN A C 1
ATOM 819 O O . ASN A 1 102 ? 0.113 9.282 9.849 1.00 87.44 102 ASN A O 1
ATOM 823 N N . TYR A 1 103 ? 1.014 11.315 9.506 1.00 93.75 103 TYR A N 1
ATOM 824 C CA . TYR A 1 103 ? 1.560 11.039 8.187 1.00 93.75 103 TYR A CA 1
ATOM 825 C C . TYR A 1 103 ? 2.974 10.441 8.281 1.00 93.75 103 TYR A C 1
ATOM 827 O O . TYR A 1 103 ? 3.595 10.398 9.347 1.00 93.75 103 TYR A O 1
ATOM 835 N N . LEU A 1 104 ? 3.482 9.977 7.141 1.00 92.56 104 LEU A N 1
ATOM 836 C CA . LEU A 1 104 ? 4.859 9.533 6.972 1.00 92.56 104 LEU A CA 1
ATOM 837 C C . LEU A 1 104 ? 5.851 10.655 7.313 1.00 92.56 104 LEU A C 1
ATOM 839 O O . LEU A 1 104 ? 5.558 11.844 7.167 1.00 92.56 104 LEU A O 1
ATOM 843 N N . SER A 1 105 ? 7.065 10.277 7.724 1.00 93.69 105 SER A N 1
ATOM 844 C CA . SER A 1 105 ? 8.149 11.254 7.839 1.00 93.69 105 SER A CA 1
ATOM 845 C C . SER A 1 105 ? 8.484 11.832 6.462 1.00 93.69 105 SER A C 1
ATOM 847 O O . SER A 1 105 ? 8.289 11.172 5.436 1.00 93.69 105 SER A O 1
ATOM 849 N N . LYS A 1 106 ? 9.044 13.044 6.433 1.00 93.06 106 LYS A N 1
ATOM 850 C CA . LYS A 1 106 ? 9.473 13.695 5.188 1.00 93.06 106 LYS A CA 1
ATOM 851 C C . LYS A 1 106 ? 10.458 12.822 4.403 1.00 93.06 106 LYS A C 1
ATOM 853 O O . LYS A 1 106 ? 10.387 12.745 3.183 1.00 93.06 106 LYS A O 1
ATOM 858 N N . GLU A 1 107 ? 11.366 12.156 5.108 1.00 94.81 107 GLU A N 1
ATOM 859 C CA . GLU A 1 107 ? 12.358 11.247 4.534 1.00 94.81 107 GLU A CA 1
ATOM 860 C C . GLU A 1 107 ? 11.689 10.014 3.925 1.00 94.81 107 GLU A C 1
ATOM 862 O O . GLU A 1 107 ? 12.070 9.592 2.839 1.00 94.81 107 GLU A O 1
ATOM 867 N N . THR A 1 108 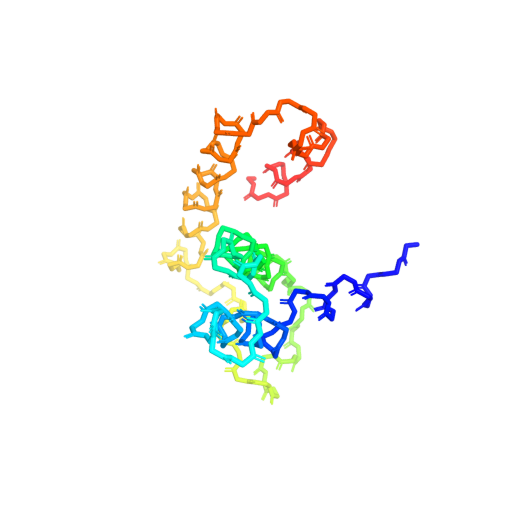? 10.677 9.462 4.601 1.00 92.81 108 THR A N 1
ATOM 868 C CA . THR A 1 108 ? 9.946 8.281 4.124 1.00 92.81 108 THR A CA 1
ATOM 869 C C . THR A 1 108 ? 9.117 8.616 2.888 1.00 92.81 108 THR A C 1
ATOM 871 O O . THR A 1 108 ? 9.183 7.889 1.904 1.00 92.81 108 THR A O 1
ATOM 874 N N . GLU A 1 109 ? 8.388 9.734 2.905 1.00 94.56 109 GLU A N 1
ATOM 875 C CA . GLU A 1 109 ? 7.656 10.227 1.733 1.00 94.56 109 GLU A CA 1
ATOM 876 C C . GLU A 1 109 ? 8.601 10.420 0.543 1.00 94.56 109 GLU A C 1
ATOM 878 O O . GLU A 1 109 ? 8.354 9.899 -0.544 1.00 94.56 109 GLU A O 1
ATOM 883 N N . HIS A 1 110 ? 9.701 11.147 0.751 1.00 94.12 110 HIS A N 1
ATOM 884 C CA . HIS A 1 110 ? 10.638 11.440 -0.324 1.00 94.12 110 HIS A CA 1
ATOM 885 C C . HIS A 1 110 ? 11.281 10.165 -0.875 1.00 94.12 110 HIS A C 1
ATOM 887 O O . HIS A 1 110 ? 11.397 10.029 -2.089 1.00 94.12 110 HIS A O 1
ATOM 893 N N . ALA A 1 111 ? 11.643 9.215 -0.008 1.00 93.12 111 ALA A N 1
ATOM 894 C CA . ALA A 1 111 ? 12.173 7.927 -0.430 1.00 93.12 111 ALA A CA 1
ATOM 895 C C . ALA A 1 111 ? 11.160 7.140 -1.271 1.00 93.12 111 ALA A C 1
ATOM 897 O O . ALA A 1 111 ? 11.547 6.600 -2.302 1.00 93.12 111 ALA A O 1
ATOM 898 N N . LEU A 1 112 ? 9.880 7.102 -0.881 1.00 93.50 112 LEU A N 1
ATOM 899 C CA . LEU A 1 112 ? 8.837 6.408 -1.647 1.00 93.50 112 LEU A CA 1
ATOM 900 C C . LEU A 1 112 ? 8.644 7.018 -3.036 1.00 93.50 112 LEU A C 1
ATOM 902 O O . LEU A 1 112 ? 8.575 6.280 -4.012 1.00 93.50 112 LEU A O 1
ATOM 906 N N . ILE A 1 113 ? 8.596 8.348 -3.138 1.00 93.38 113 ILE A N 1
ATOM 907 C CA . ILE A 1 113 ? 8.440 9.028 -4.430 1.00 93.38 113 ILE A CA 1
ATOM 908 C C . ILE A 1 113 ? 9.679 8.785 -5.299 1.00 93.38 113 ILE A C 1
ATOM 910 O O . ILE A 1 113 ? 9.546 8.260 -6.397 1.00 93.38 113 ILE A O 1
ATOM 914 N N . LEU A 1 114 ? 10.876 9.078 -4.776 1.00 92.00 114 LEU A N 1
ATOM 915 C CA . LEU A 1 114 ? 12.141 8.971 -5.511 1.00 92.00 114 LEU A CA 1
ATOM 916 C C . LEU A 1 114 ? 12.446 7.549 -5.987 1.00 92.00 114 LEU A C 1
ATOM 918 O O . LEU A 1 114 ? 13.090 7.373 -7.008 1.00 92.00 114 LEU A O 1
ATOM 922 N N . THR A 1 115 ? 12.054 6.529 -5.225 1.00 89.19 115 THR A N 1
ATOM 923 C CA . THR A 1 115 ? 12.274 5.137 -5.644 1.00 89.19 115 THR A CA 1
ATOM 924 C C . THR A 1 115 ? 11.258 4.669 -6.676 1.00 89.19 115 THR A C 1
ATOM 926 O O . THR A 1 115 ? 11.532 3.699 -7.369 1.00 89.19 115 THR A O 1
ATOM 929 N N . THR A 1 116 ? 10.110 5.339 -6.784 1.00 89.31 116 THR A N 1
ATOM 930 C CA . THR A 1 116 ? 9.048 4.978 -7.731 1.00 89.31 116 THR A CA 1
ATOM 931 C C . THR A 1 116 ? 9.205 5.689 -9.082 1.00 89.31 116 THR A C 1
ATOM 933 O O . THR A 1 116 ? 8.769 5.141 -10.090 1.00 89.31 116 THR A O 1
ATOM 936 N N . THR A 1 117 ? 9.806 6.886 -9.107 1.00 76.31 117 THR A N 1
ATOM 937 C CA . THR A 1 117 ? 10.045 7.719 -10.308 1.00 76.31 117 THR A CA 1
ATOM 938 C C . THR A 1 117 ? 11.475 7.617 -10.815 1.00 76.31 117 THR A C 1
ATOM 940 O O . THR A 1 117 ? 11.666 7.532 -12.045 1.00 76.31 117 THR A O 1
#

Foldseek 3Di:
DCVVVLLVCLDPVNLVVLVVCLVCDVPPDDVVSVPCVVVSVVSPLVNLLVLQLPQVPDDCCVPPVDPSNDDDPDPPPVSLVCLVPVSVVVLVVQVVPDDPVRHDDPVVSVCSVVSSD

Sequence (117 aa):
MRVKTAVQLFSPPTTAALQYLKSQAGHTCGLEFANVGPTVEFMQIMRKWFALMDVSNTAQYHHTNDPESRHFTDPYDERLTWLETTFLNYISSLKAESLAKNYLSKETEHALILTTT

Secondary structure (DSSP, 8-state):
--HHHHHHHTSHHHHHHHHHHHHTBTTTB-GGGGG-HHHHHHHHHHHHHHHHH-TT-TTTHHHH--GGGS----TT-HHHHIIIIIIHHHHHHHHHHS-TTTSPPHHHHHHHHHHH-

Radius of gyration: 16.15 Å; chains: 1; bounding box: 37×37×41 Å

Organism: Haemaphysalis longicornis (NCBI:txid44386)

InterPro domains:
  IPR048366 Transposable element P transposase-like, GTP-binding insertion domain [PF21788] (1-60)

pLDDT: mean 87.81, std 11.28, range [53.88, 96.44]